Protein AF-A0A2A2Y9Q5-F1 (afdb_monomer_lite)

Foldseek 3Di:
DDDPPDQDALVVLVVVLVPPDVLLNVLQVVLVVLVVQLVVLVVVLVCCVPVVPPPDPPPPPVVSVVVSVVSVVSSVVSVVVSVVSCPDPSSVVSCVPCVVSVVSSVVNVVVVVVVVVVVVVVVVVVVVVVVVVVVVVVVVVVVVVVVD

Structure (mmCIF, N/CA/C/O backbone):
data_AF-A0A2A2Y9Q5-F1
#
_entry.id   AF-A0A2A2Y9Q5-F1
#
loop_
_atom_site.group_PDB
_atom_site.id
_atom_site.type_symbol
_atom_site.label_atom_id
_atom_site.label_alt_id
_atom_site.label_comp_id
_atom_site.label_asym_id
_atom_site.label_entity_id
_atom_site.label_seq_id
_atom_site.pdbx_PDB_ins_code
_atom_site.Cartn_x
_atom_site.Cartn_y
_atom_site.Cartn_z
_atom_site.occupancy
_atom_site.B_iso_or_equiv
_atom_site.auth_seq_id
_atom_site.auth_comp_id
_atom_site.auth_asym_id
_atom_site.auth_atom_id
_atom_site.pdbx_PDB_model_num
ATOM 1 N N . MET A 1 1 ? -15.451 18.255 -19.710 1.00 36.22 1 MET A N 1
ATOM 2 C CA . MET A 1 1 ? -14.149 18.058 -20.383 1.00 36.22 1 MET A CA 1
ATOM 3 C C . MET A 1 1 ? -13.130 17.688 -19.316 1.00 36.22 1 MET A C 1
ATOM 5 O O . MET A 1 1 ? -12.706 18.572 -18.579 1.00 36.22 1 MET A O 1
ATOM 9 N N . SER A 1 2 ? -12.826 16.399 -19.130 1.00 37.59 2 SER A N 1
ATOM 10 C CA . SER A 1 2 ? -11.775 16.012 -18.184 1.00 37.59 2 SER A CA 1
ATOM 11 C C . SER A 1 2 ? -10.431 16.385 -18.800 1.00 37.59 2 SER A C 1
ATOM 13 O O . SER A 1 2 ? -10.080 15.953 -19.894 1.00 37.59 2 SER A O 1
ATOM 15 N N . LYS A 1 3 ? -9.696 17.261 -18.119 1.00 41.72 3 LYS A N 1
ATOM 16 C CA . LYS A 1 3 ? -8.277 17.445 -18.398 1.00 41.72 3 LYS A CA 1
ATOM 17 C C . LYS A 1 3 ? -7.614 16.135 -17.995 1.00 41.72 3 LYS A C 1
ATOM 19 O O . LYS A 1 3 ? -7.610 15.812 -16.808 1.00 41.72 3 LYS A O 1
ATOM 24 N N . THR A 1 4 ? -7.106 15.375 -18.957 1.00 50.22 4 THR A N 1
ATOM 25 C CA . THR A 1 4 ? -6.144 14.303 -18.700 1.00 50.22 4 THR A CA 1
ATOM 26 C C . THR A 1 4 ? -4.936 14.977 -18.057 1.00 50.22 4 THR A C 1
ATOM 28 O O . THR A 1 4 ? -4.100 15.562 -18.740 1.00 50.22 4 THR A O 1
ATOM 31 N N . LYS A 1 5 ? -4.918 15.037 -16.720 1.00 61.72 5 LYS A N 1
ATOM 32 C CA . LYS A 1 5 ? -3.746 15.486 -15.972 1.00 61.72 5 LYS A CA 1
ATOM 33 C C . LYS A 1 5 ? -2.614 14.533 -16.340 1.00 61.72 5 LYS A C 1
ATOM 35 O O . LYS A 1 5 ? -2.820 13.321 -16.332 1.00 61.72 5 LYS A O 1
ATOM 40 N N . THR A 1 6 ? -1.453 15.082 -16.684 1.00 71.75 6 THR A N 1
ATOM 41 C CA . THR A 1 6 ? -0.224 14.298 -16.804 1.00 71.75 6 THR A CA 1
ATOM 42 C C . THR A 1 6 ? -0.072 13.446 -15.540 1.00 71.75 6 THR A C 1
ATOM 44 O O . THR A 1 6 ? -0.230 14.003 -14.448 1.00 71.75 6 THR A O 1
ATOM 47 N N . PRO A 1 7 ? 0.170 12.127 -15.660 1.00 79.44 7 PRO A N 1
ATOM 48 C CA . PRO A 1 7 ? 0.389 11.277 -14.497 1.00 79.44 7 PRO A CA 1
ATOM 49 C C . PRO A 1 7 ? 1.550 11.828 -13.670 1.00 79.44 7 PRO A C 1
ATOM 51 O O . PRO A 1 7 ? 2.598 12.156 -14.227 1.00 79.44 7 PRO A O 1
ATOM 54 N N . ARG A 1 8 ? 1.348 11.961 -12.359 1.00 89.81 8 ARG A N 1
ATOM 55 C CA . ARG A 1 8 ? 2.393 12.408 -11.435 1.00 89.81 8 ARG A CA 1
ATOM 56 C C . ARG A 1 8 ? 3.366 11.274 -11.147 1.00 89.81 8 ARG A C 1
ATOM 58 O O . ARG A 1 8 ? 2.979 10.104 -11.156 1.00 89.81 8 ARG A O 1
ATOM 65 N N . LEU A 1 9 ? 4.618 11.627 -10.869 1.00 93.62 9 LEU A N 1
ATOM 66 C CA . LEU A 1 9 ? 5.634 10.651 -10.479 1.00 93.62 9 LEU A CA 1
ATOM 67 C C . LEU A 1 9 ? 5.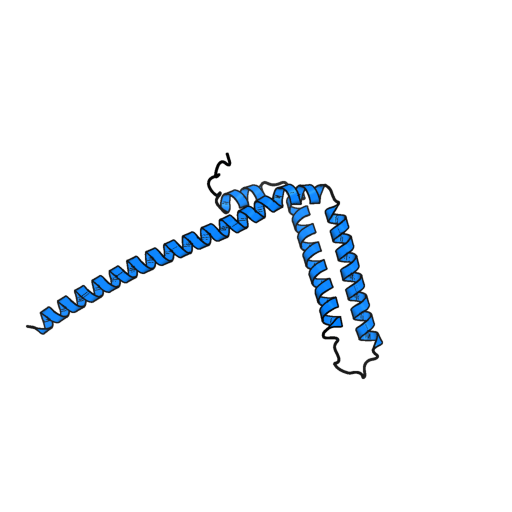414 10.183 -9.036 1.00 93.62 9 LEU A C 1
ATOM 69 O O . LEU A 1 9 ? 4.968 10.941 -8.169 1.00 93.62 9 LEU A O 1
ATOM 73 N N . SER A 1 10 ? 5.807 8.943 -8.746 1.00 96.19 10 SER A N 1
ATOM 74 C CA . SER A 1 10 ? 5.680 8.338 -7.415 1.00 96.19 10 SER A CA 1
ATOM 75 C C . SER A 1 10 ? 6.467 9.093 -6.335 1.00 96.19 10 SER A C 1
ATOM 77 O O . SER A 1 10 ? 6.131 9.005 -5.152 1.00 96.19 10 SER A O 1
ATOM 79 N N . ALA A 1 11 ? 7.518 9.829 -6.710 1.0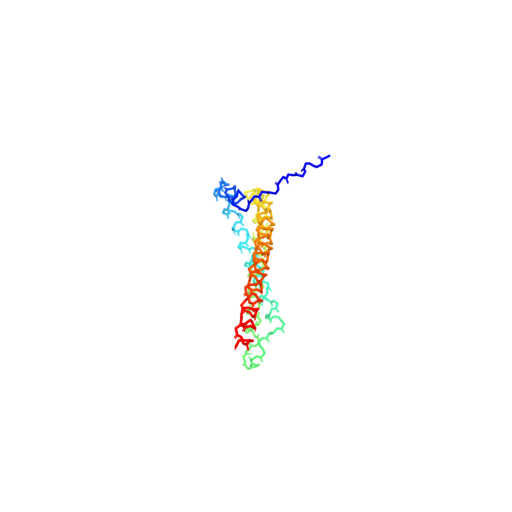0 95.69 11 ALA A N 1
ATOM 80 C CA . ALA A 1 11 ? 8.278 10.688 -5.802 1.00 95.69 11 ALA A CA 1
ATOM 81 C C . ALA A 1 11 ? 7.466 11.921 -5.365 1.00 95.69 11 ALA A C 1
ATOM 83 O O . ALA A 1 11 ? 7.337 12.177 -4.173 1.00 95.69 11 ALA A O 1
ATOM 84 N N . GLU A 1 12 ? 6.826 12.615 -6.309 1.00 95.75 12 GLU A N 1
ATOM 85 C CA . GLU A 1 12 ? 6.036 13.824 -6.033 1.00 95.75 12 GLU A CA 1
ATOM 86 C C . GLU A 1 12 ? 4.840 13.532 -5.120 1.00 95.75 12 GLU A C 1
ATOM 88 O O . GLU A 1 12 ? 4.500 14.325 -4.243 1.00 95.75 12 GLU A O 1
ATOM 93 N N . ILE A 1 13 ? 4.191 12.382 -5.324 1.00 96.75 1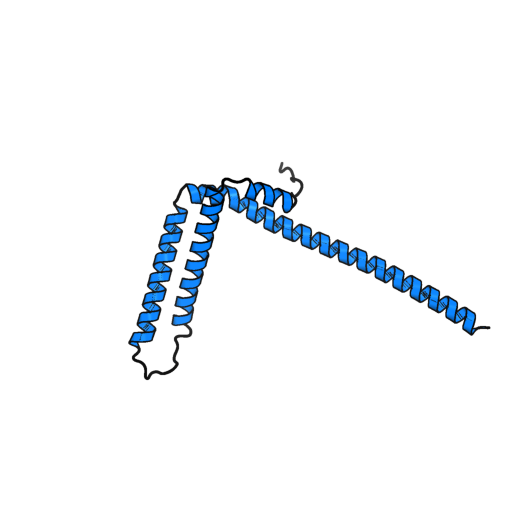3 ILE A N 1
ATOM 94 C CA . ILE A 1 13 ? 3.050 11.956 -4.506 1.00 96.75 13 ILE A CA 1
ATOM 95 C C . ILE A 1 13 ? 3.523 11.574 -3.095 1.00 96.75 13 ILE A C 1
ATOM 97 O O . ILE A 1 13 ? 2.862 11.894 -2.106 1.00 96.75 13 ILE A O 1
ATOM 101 N N . ARG A 1 14 ? 4.689 10.919 -2.974 1.00 96.81 14 ARG A N 1
ATOM 102 C CA . ARG A 1 14 ? 5.298 10.610 -1.668 1.00 96.81 14 ARG A CA 1
ATOM 103 C C . ARG A 1 14 ? 5.610 11.874 -0.876 1.00 96.81 14 ARG A C 1
ATOM 105 O O . ARG A 1 14 ? 5.300 11.913 0.314 1.00 96.81 14 ARG A O 1
ATOM 112 N N . ASP A 1 15 ? 6.161 12.891 -1.525 1.00 97.56 15 ASP A N 1
ATOM 113 C CA . ASP A 1 15 ? 6.477 14.164 -0.877 1.00 97.56 15 ASP A CA 1
ATOM 114 C C . ASP A 1 15 ? 5.213 14.880 -0.382 1.00 97.56 15 ASP A C 1
ATOM 116 O O . ASP A 1 15 ? 5.203 15.413 0.728 1.00 97.56 15 ASP A O 1
ATOM 120 N N . GLU A 1 16 ? 4.114 14.821 -1.138 1.00 96.94 16 GLU A N 1
ATOM 121 C CA . GLU A 1 16 ? 2.815 15.356 -0.705 1.00 96.94 16 GLU A CA 1
ATOM 122 C C . GLU A 1 16 ? 2.229 14.599 0.498 1.00 96.94 16 GLU A C 1
ATOM 124 O O . GLU A 1 16 ? 1.717 15.196 1.450 1.00 96.94 16 GLU A O 1
ATOM 129 N N . ILE A 1 17 ? 2.349 13.271 0.513 1.00 96.75 17 ILE A N 1
ATOM 130 C CA . ILE A 1 17 ? 1.957 12.481 1.685 1.00 96.75 17 ILE A CA 1
ATOM 131 C C . ILE A 1 17 ? 2.802 12.899 2.894 1.00 96.75 17 ILE A C 1
ATOM 133 O O . ILE A 1 17 ? 2.263 13.088 3.983 1.00 96.75 17 ILE A O 1
ATOM 137 N N . ILE A 1 18 ? 4.117 13.065 2.727 1.00 96.25 18 ILE A N 1
ATOM 138 C CA . ILE A 1 18 ? 5.033 13.442 3.814 1.00 96.25 18 ILE A CA 1
ATOM 139 C C . ILE A 1 18 ? 4.767 14.864 4.321 1.00 96.25 18 ILE A C 1
ATOM 141 O O . ILE A 1 18 ? 4.907 15.102 5.524 1.00 96.25 18 ILE A O 1
ATOM 145 N N . SER A 1 19 ? 4.375 15.788 3.445 1.00 96.12 19 SER A N 1
ATOM 146 C CA . SER A 1 19 ? 4.047 17.166 3.821 1.00 96.12 19 SER A CA 1
ATOM 147 C C . SER A 1 19 ? 2.701 17.293 4.538 1.00 96.12 19 SER A C 1
ATOM 149 O O . SER A 1 19 ? 2.482 18.281 5.238 1.00 96.12 19 SER A O 1
ATOM 151 N N . THR A 1 20 ? 1.836 16.275 4.449 1.00 95.81 20 THR A N 1
ATOM 152 C CA . THR A 1 20 ? 0.591 16.215 5.224 1.00 95.81 20 THR A CA 1
ATOM 153 C C . THR A 1 20 ? 0.877 16.189 6.730 1.00 95.81 20 THR A C 1
ATOM 155 O O . THR A 1 20 ? 1.837 15.569 7.221 1.00 95.81 20 THR A O 1
ATOM 158 N N . GLU A 1 21 ? 0.003 16.853 7.480 1.00 97.62 21 GLU A N 1
ATOM 159 C CA . GLU A 1 21 ? 0.092 17.064 8.913 1.00 97.62 21 GLU A CA 1
ATOM 160 C C . GLU A 1 21 ? 0.351 15.734 9.649 1.00 97.62 21 GLU A C 1
ATOM 162 O O . GLU A 1 21 ? -0.336 14.732 9.409 1.00 97.62 21 GLU A O 1
ATOM 167 N N . PRO A 1 22 ? 1.335 15.680 10.571 1.00 96.94 22 PRO A N 1
ATOM 168 C CA . PRO A 1 22 ? 1.735 14.424 11.203 1.00 96.94 22 PRO A CA 1
ATOM 169 C C . PRO A 1 22 ? 0.603 13.691 11.930 1.00 96.94 22 PRO A C 1
ATOM 171 O O . PRO A 1 22 ? 0.615 12.463 11.986 1.00 96.94 22 PRO A O 1
ATOM 174 N N . HIS A 1 23 ? -0.363 14.418 12.497 1.00 96.12 23 HIS A N 1
ATOM 175 C CA . HIS A 1 23 ? -1.486 13.814 13.214 1.00 96.12 23 HIS A CA 1
ATOM 176 C C . HIS A 1 23 ? -2.451 13.091 12.263 1.00 96.12 23 HIS A C 1
ATOM 178 O O . HIS A 1 23 ? -2.866 11.983 12.585 1.00 96.12 23 HIS A O 1
ATOM 184 N N . LEU A 1 24 ? -2.703 13.622 11.060 1.00 97.25 24 LEU A N 1
ATOM 185 C CA . LEU A 1 24 ? -3.519 12.949 10.042 1.00 97.25 24 LEU A CA 1
ATOM 186 C C . LEU A 1 24 ? -2.832 11.687 9.519 1.00 97.25 24 LEU A C 1
ATOM 188 O O . LEU A 1 24 ? -3.444 10.623 9.424 1.00 97.25 24 LEU A O 1
ATOM 192 N N . ARG A 1 25 ? -1.520 11.765 9.256 1.00 96.31 25 ARG A N 1
ATOM 193 C CA . ARG A 1 25 ? -0.735 10.577 8.885 1.00 96.31 25 ARG A CA 1
ATOM 194 C C . ARG A 1 25 ? -0.814 9.487 9.952 1.00 96.31 25 ARG A C 1
ATOM 196 O O . ARG A 1 25 ? -1.043 8.325 9.618 1.00 96.31 25 ARG A O 1
ATOM 203 N N . LYS A 1 26 ? -0.656 9.854 11.228 1.00 96.81 26 LYS A N 1
ATOM 204 C CA . LYS A 1 26 ? -0.779 8.921 12.358 1.00 96.81 26 LYS A CA 1
ATOM 205 C C . LYS A 1 26 ? -2.189 8.348 12.473 1.00 96.81 26 LYS A C 1
ATOM 207 O O . LYS A 1 26 ? -2.308 7.136 12.594 1.00 96.81 26 LYS A O 1
ATOM 212 N N . ALA A 1 27 ? -3.227 9.177 12.378 1.00 96.56 27 ALA A N 1
ATOM 213 C CA . ALA A 1 27 ? -4.622 8.746 12.462 1.00 96.56 27 ALA A CA 1
ATOM 214 C C . ALA A 1 27 ? -4.947 7.674 11.411 1.00 96.56 27 ALA A C 1
ATOM 216 O O . ALA A 1 27 ? -5.485 6.618 11.744 1.00 96.56 27 ALA A O 1
ATOM 217 N N . ARG A 1 28 ? -4.504 7.872 10.161 1.00 95.69 28 ARG A N 1
ATOM 218 C CA . ARG A 1 28 ? -4.644 6.852 9.112 1.00 95.69 28 ARG A CA 1
ATOM 219 C C . ARG A 1 28 ? -3.902 5.558 9.448 1.00 95.69 28 ARG A C 1
ATOM 221 O O . ARG A 1 28 ? -4.441 4.476 9.230 1.00 95.69 28 ARG A O 1
ATOM 228 N N . VAL A 1 29 ? -2.656 5.652 9.915 1.00 95.75 29 VAL A N 1
ATOM 229 C CA . VAL A 1 29 ? -1.849 4.468 10.262 1.00 95.75 29 VAL A CA 1
ATOM 230 C C . VAL A 1 29 ? -2.490 3.689 11.408 1.00 95.75 29 VAL A C 1
ATOM 232 O O . VAL A 1 29 ? -2.555 2.466 11.333 1.00 95.75 29 VAL A O 1
ATOM 235 N N . VAL A 1 30 ? -3.009 4.383 12.422 1.00 96.19 30 VAL A N 1
ATOM 236 C CA . VAL A 1 30 ? -3.726 3.772 13.547 1.00 96.19 30 VAL A CA 1
ATOM 237 C C . VAL A 1 30 ? -4.975 3.042 13.060 1.00 96.19 30 VAL A C 1
ATOM 239 O O . VAL A 1 30 ? -5.134 1.866 13.380 1.00 96.19 30 VAL A O 1
ATOM 242 N N . LEU A 1 31 ? -5.813 3.680 12.233 1.00 96.44 31 LEU A N 1
ATOM 243 C CA . LEU A 1 31 ? -6.998 3.020 11.676 1.00 96.44 31 LEU A CA 1
ATOM 244 C C . LEU A 1 31 ? -6.622 1.788 10.836 1.00 96.44 31 LEU A C 1
ATOM 246 O O . LEU A 1 31 ? -7.253 0.740 10.956 1.00 96.44 31 LEU A O 1
ATOM 250 N N . LEU A 1 32 ? -5.592 1.893 9.990 1.00 95.44 32 LEU A N 1
ATOM 251 C CA . LEU A 1 32 ? -5.134 0.769 9.171 1.00 95.44 32 LEU A CA 1
ATOM 252 C C . LEU A 1 32 ? -4.626 -0.393 10.034 1.00 95.44 32 LEU A C 1
ATOM 254 O O . LEU A 1 32 ? -4.984 -1.537 9.767 1.00 95.44 32 LEU A O 1
ATOM 258 N N . GLY A 1 33 ? -3.827 -0.106 11.065 1.00 95.81 33 GLY A N 1
ATOM 259 C CA . GLY A 1 33 ? -3.348 -1.112 12.013 1.00 95.81 33 GLY A CA 1
ATOM 260 C C . GLY A 1 33 ? -4.503 -1.808 12.727 1.00 95.81 33 GLY A C 1
ATOM 261 O O . GLY A 1 33 ? -4.592 -3.030 12.690 1.00 95.81 33 GLY A O 1
ATOM 262 N N . ALA A 1 34 ? -5.452 -1.032 13.256 1.00 94.38 34 ALA A N 1
ATOM 263 C CA . ALA A 1 34 ? -6.632 -1.566 13.929 1.00 94.38 34 ALA A CA 1
ATOM 264 C C . ALA A 1 34 ? -7.475 -2.470 13.011 1.00 94.38 34 ALA A C 1
ATOM 266 O O . ALA A 1 34 ? -7.916 -3.537 13.433 1.00 94.38 34 ALA A O 1
ATOM 267 N N . ARG A 1 35 ? -7.661 -2.087 11.738 1.00 95.00 35 ARG A N 1
ATOM 268 C CA . ARG A 1 35 ? -8.356 -2.919 10.738 1.00 95.00 35 ARG A CA 1
ATOM 269 C C . ARG A 1 35 ? -7.625 -4.238 10.473 1.00 95.00 35 ARG A C 1
ATOM 271 O O . ARG A 1 35 ? -8.272 -5.280 10.406 1.00 95.00 35 ARG A O 1
ATOM 278 N N . LEU A 1 36 ? -6.299 -4.203 10.335 1.00 94.56 36 LEU A N 1
ATOM 279 C CA . LEU A 1 36 ? -5.488 -5.405 10.109 1.00 94.56 36 LEU A CA 1
ATOM 280 C C . LEU A 1 36 ? -5.506 -6.347 11.319 1.00 94.56 36 LEU A C 1
ATOM 282 O O . LEU A 1 36 ? -5.609 -7.562 11.143 1.00 94.56 36 LEU A O 1
ATOM 286 N N . ASP A 1 37 ? -5.443 -5.799 12.532 1.00 92.75 37 ASP A N 1
ATOM 287 C CA . ASP A 1 37 ? -5.532 -6.581 13.766 1.00 92.75 37 ASP A CA 1
ATOM 288 C C . ASP A 1 37 ? -6.924 -7.206 13.925 1.00 92.75 37 ASP A C 1
ATOM 290 O O . ASP A 1 37 ? -7.028 -8.397 14.223 1.00 92.75 37 ASP A O 1
ATOM 294 N N . ALA A 1 38 ? -7.993 -6.456 13.626 1.00 91.06 38 ALA A N 1
ATOM 295 C CA . ALA A 1 38 ? -9.358 -6.983 13.612 1.00 91.06 38 ALA A CA 1
ATOM 296 C C . ALA A 1 38 ? -9.518 -8.137 12.605 1.00 91.06 38 ALA A C 1
ATOM 298 O O . ALA A 1 38 ? -10.081 -9.183 12.934 1.00 91.06 38 ALA A O 1
ATOM 299 N N . GLU A 1 39 ? -8.983 -7.988 11.388 1.00 89.44 39 GLU A N 1
ATOM 300 C CA . GLU A 1 39 ? -9.017 -9.040 10.366 1.00 89.44 39 GLU A CA 1
ATOM 301 C C . GLU A 1 39 ? -8.210 -10.276 10.794 1.00 89.44 39 GLU A C 1
ATOM 303 O O . GLU A 1 39 ? -8.642 -11.414 10.583 1.00 89.44 39 GLU A O 1
ATOM 308 N N . ARG A 1 40 ? -7.047 -10.078 11.427 1.00 88.75 40 ARG A N 1
ATOM 309 C CA . ARG A 1 40 ? -6.229 -11.172 11.967 1.00 88.75 40 ARG A CA 1
ATOM 310 C C . ARG A 1 40 ? -6.974 -11.935 13.062 1.00 88.75 40 ARG A C 1
ATOM 312 O O . ARG A 1 40 ? -7.006 -13.165 13.000 1.00 88.75 40 ARG A O 1
ATOM 319 N N . ALA A 1 41 ? -7.585 -11.237 14.017 1.00 86.50 41 ALA A N 1
ATOM 320 C CA . ALA A 1 41 ? -8.362 -11.860 15.088 1.00 86.50 41 ALA A CA 1
ATOM 321 C C . ALA A 1 41 ? -9.572 -12.631 14.528 1.00 86.50 41 ALA A C 1
ATOM 323 O O . ALA A 1 41 ? -9.818 -13.777 14.911 1.00 86.50 41 ALA A O 1
ATOM 324 N N . ALA A 1 42 ? -10.275 -12.069 13.538 1.00 85.81 42 ALA A N 1
ATOM 325 C CA . ALA A 1 42 ? -11.374 -12.755 12.857 1.00 85.81 42 ALA A CA 1
ATOM 326 C C . ALA A 1 42 ? -10.910 -14.041 12.143 1.00 85.81 42 ALA A C 1
ATOM 328 O O . ALA A 1 42 ? -11.562 -15.081 12.252 1.00 85.81 42 ALA A O 1
ATOM 329 N N . LYS A 1 43 ? -9.753 -14.013 11.465 1.00 84.38 43 LYS A N 1
ATOM 330 C CA . LYS A 1 43 ? -9.160 -15.211 10.841 1.00 84.38 43 LYS A CA 1
ATOM 331 C C . LYS A 1 43 ? -8.810 -16.289 11.866 1.00 84.38 43 LYS A C 1
ATOM 333 O O . LYS A 1 43 ? -9.030 -17.464 11.592 1.00 84.38 43 LYS A O 1
ATOM 338 N N . GLN A 1 44 ? -8.295 -15.913 13.037 1.00 79.88 44 GLN A N 1
ATOM 339 C CA . GLN A 1 44 ? -8.007 -16.865 14.117 1.00 79.88 44 GLN A CA 1
ATOM 340 C C . GLN A 1 44 ? -9.282 -17.539 14.634 1.00 79.88 44 GLN A C 1
ATOM 342 O O . GLN A 1 44 ? -9.283 -18.753 14.815 1.00 79.88 44 GLN A O 1
ATOM 347 N N . CYS A 1 45 ? -10.383 -16.791 14.766 1.00 80.06 45 CYS A N 1
ATOM 348 C CA . CYS A 1 45 ? -11.685 -17.363 15.119 1.00 80.06 45 CYS A CA 1
ATOM 349 C C . CYS A 1 45 ? -12.138 -18.401 14.086 1.00 80.06 45 CYS A C 1
ATOM 351 O O . CYS A 1 45 ? -12.498 -19.520 14.442 1.00 80.06 45 CYS A O 1
ATOM 353 N N . VAL A 1 46 ? -12.092 -18.041 12.797 1.00 77.75 46 VAL A N 1
ATOM 354 C CA . VAL A 1 46 ? -12.487 -18.935 11.698 1.00 77.75 46 VAL A CA 1
ATOM 355 C C . VAL A 1 46 ? -11.605 -20.183 11.660 1.00 77.75 46 VAL A C 1
ATOM 357 O O . VAL A 1 46 ? -12.121 -21.286 11.510 1.00 77.75 46 VAL A O 1
ATOM 360 N N . ASN A 1 47 ? -10.295 -20.038 11.853 1.00 72.19 47 ASN A N 1
ATOM 361 C CA . ASN A 1 47 ? -9.390 -21.182 11.888 1.00 72.19 47 ASN A CA 1
ATOM 362 C C . ASN A 1 47 ? -9.655 -22.093 13.092 1.00 72.19 47 ASN A C 1
ATOM 364 O O . ASN A 1 47 ? -9.673 -23.304 12.911 1.00 72.19 47 ASN A O 1
ATOM 368 N N . GLY A 1 48 ? -9.926 -21.539 14.277 1.00 68.69 48 GLY A N 1
ATOM 369 C CA . GLY A 1 48 ? -10.312 -22.325 15.454 1.00 68.69 48 GLY A CA 1
ATOM 370 C C . GLY A 1 48 ? -11.657 -23.046 15.295 1.00 68.69 48 GLY A C 1
ATOM 371 O O . GLY A 1 48 ? -11.854 -24.108 15.871 1.00 68.69 48 GLY A O 1
ATOM 372 N N . LEU A 1 49 ? -12.568 -22.507 14.476 1.00 69.94 49 LEU A N 1
ATOM 373 C CA . LEU A 1 49 ? -13.848 -23.139 14.129 1.00 69.94 49 LEU A CA 1
ATOM 374 C C . LEU A 1 49 ? -13.713 -24.246 13.071 1.00 69.94 49 LEU A C 1
ATOM 376 O O . LEU A 1 49 ? -14.371 -25.276 13.187 1.00 69.94 49 LEU A O 1
ATOM 380 N N . ILE A 1 50 ? -12.909 -24.027 12.023 1.00 68.12 50 ILE A N 1
ATOM 381 C CA . ILE A 1 50 ? -12.775 -24.949 10.877 1.00 68.12 50 ILE A CA 1
ATOM 382 C C . ILE A 1 50 ? -11.775 -26.070 11.166 1.00 68.12 50 ILE A C 1
ATOM 384 O O . ILE A 1 50 ? -12.021 -27.223 10.821 1.00 68.12 50 ILE A O 1
ATOM 388 N N . TRP A 1 51 ? -10.644 -25.720 11.772 1.00 62.19 51 TRP A N 1
ATOM 389 C CA . TRP A 1 51 ? -9.514 -26.614 12.021 1.00 62.19 51 TRP A CA 1
ATOM 390 C C . TRP A 1 51 ? -9.370 -26.948 13.495 1.00 62.19 51 TRP A C 1
ATOM 392 O O . TRP A 1 51 ? -8.265 -27.300 13.896 1.00 62.19 51 TRP A O 1
ATOM 402 N N . GLY A 1 52 ? -10.450 -26.771 14.275 1.00 56.31 52 GLY A N 1
ATOM 403 C CA . GLY A 1 52 ? -10.478 -26.983 15.718 1.00 56.31 52 GLY A CA 1
ATOM 404 C C . GLY A 1 52 ? -9.588 -28.156 16.074 1.00 56.31 52 GLY A C 1
ATOM 405 O O . GLY A 1 52 ? -9.806 -29.253 15.560 1.00 56.31 52 GLY A O 1
ATOM 406 N N . ASP A 1 53 ? -8.537 -27.850 16.832 1.00 51.84 53 ASP A N 1
ATOM 407 C CA . ASP A 1 53 ? -7.469 -28.762 17.199 1.00 51.84 53 ASP A CA 1
ATOM 408 C C . ASP A 1 53 ? -8.118 -30.003 17.816 1.00 51.84 53 ASP A C 1
ATOM 410 O O . ASP A 1 53 ? -8.539 -30.013 18.968 1.00 51.84 53 ASP A O 1
ATOM 414 N N . SER A 1 54 ? -8.323 -31.028 16.988 1.00 46.03 54 SER A N 1
ATOM 415 C CA . SER A 1 54 ? -8.789 -32.341 17.415 1.00 46.03 54 SER A CA 1
ATOM 416 C C . SER A 1 54 ? -7.603 -33.193 17.865 1.00 46.03 54 SER A C 1
ATOM 418 O O . SER A 1 54 ? -7.720 -34.419 17.919 1.00 46.03 54 SER A O 1
ATOM 420 N N . GLY A 1 55 ? -6.447 -32.562 18.107 1.00 45.66 55 GLY A N 1
ATOM 421 C CA . GLY A 1 55 ? -5.330 -33.152 18.816 1.00 45.66 55 GLY A CA 1
ATOM 422 C C . GLY A 1 55 ? -5.753 -33.406 20.255 1.00 45.66 55 GLY A C 1
ATOM 423 O O . GLY A 1 55 ? -5.822 -32.486 21.056 1.00 45.66 55 GLY A O 1
ATOM 424 N N . ASP A 1 56 ? -6.058 -34.668 20.532 1.00 46.19 56 ASP A N 1
ATOM 425 C CA . ASP A 1 56 ? -6.323 -35.243 21.847 1.00 46.19 56 ASP A CA 1
ATOM 426 C C . ASP A 1 56 ? -7.645 -34.815 22.509 1.00 46.19 56 ASP A C 1
ATOM 428 O O . ASP A 1 56 ? -7.726 -33.959 23.385 1.00 46.19 56 ASP A O 1
ATOM 432 N N . LEU A 1 57 ? -8.697 -35.574 22.177 1.00 49.50 57 LEU A N 1
ATOM 433 C CA . LEU A 1 57 ? -9.985 -35.650 22.892 1.00 49.50 57 LEU A CA 1
ATOM 434 C C . LEU A 1 57 ? -9.870 -36.090 24.375 1.00 49.50 57 LEU A C 1
ATOM 436 O O . LEU A 1 57 ? -10.894 -36.338 25.013 1.00 49.50 57 LEU A O 1
ATOM 440 N N . ASP A 1 58 ? -8.652 -36.181 24.915 1.00 51.81 58 ASP A N 1
ATOM 441 C CA . ASP A 1 58 ? -8.359 -36.450 26.324 1.00 51.81 58 ASP A CA 1
ATOM 442 C C . ASP A 1 58 ? -8.158 -35.159 27.149 1.00 51.81 58 ASP A C 1
ATOM 444 O O . ASP A 1 58 ? -8.223 -35.214 28.381 1.00 51.81 58 ASP A O 1
ATOM 448 N N . GLU A 1 59 ? -7.993 -33.984 26.518 1.00 51.66 59 GLU A N 1
ATOM 449 C CA . GLU A 1 59 ? -8.137 -32.699 27.215 1.00 51.66 59 GLU A CA 1
ATOM 450 C C . GLU A 1 59 ? -9.613 -32.276 27.263 1.00 51.66 59 GLU A C 1
ATOM 452 O O . GLU A 1 59 ? -10.349 -32.417 26.280 1.00 51.66 59 GLU A O 1
ATOM 457 N N . PRO A 1 60 ? -10.108 -31.766 28.409 1.00 50.81 60 PRO A N 1
ATOM 458 C CA . PRO A 1 60 ? -11.513 -31.430 28.538 1.00 50.81 60 PRO A CA 1
ATOM 459 C C . PRO A 1 60 ? -11.850 -30.361 27.500 1.00 50.81 60 PRO A C 1
ATOM 461 O O . PRO A 1 60 ? -11.294 -29.262 27.534 1.00 50.81 60 PRO A O 1
ATOM 464 N N . LEU A 1 61 ? -12.810 -30.682 26.624 1.00 53.56 61 LEU A N 1
ATOM 465 C CA . LEU A 1 61 ? -13.376 -29.833 25.563 1.00 53.56 61 LEU A CA 1
ATOM 466 C C . LEU A 1 61 ? -13.563 -28.357 25.978 1.00 53.56 61 LEU A C 1
ATOM 468 O O . LEU A 1 61 ? -13.548 -27.467 25.136 1.00 53.56 61 LEU A O 1
ATOM 472 N N . SER A 1 62 ? -13.691 -28.069 27.278 1.00 53.47 62 SER A N 1
ATOM 473 C CA . SER A 1 62 ? -13.663 -26.722 27.847 1.00 53.47 62 SER A CA 1
ATOM 474 C C . SER A 1 62 ? -12.476 -25.846 27.420 1.00 53.47 62 SER A C 1
ATOM 476 O O . SER A 1 62 ? -12.687 -24.649 27.277 1.00 53.47 62 SER A O 1
ATOM 478 N N . GLY A 1 63 ? -11.266 -26.383 27.210 1.00 54.16 63 GLY A N 1
ATOM 479 C CA . GLY A 1 63 ? -10.077 -25.577 26.873 1.00 54.16 63 GLY A CA 1
ATOM 480 C C . GLY A 1 63 ? -10.168 -24.931 25.487 1.00 54.16 63 GLY A C 1
ATOM 481 O O . GLY A 1 63 ? -10.129 -23.708 25.362 1.00 54.16 63 GLY A O 1
ATOM 482 N N . ALA A 1 64 ? -10.425 -25.745 24.461 1.00 55.88 64 ALA A N 1
ATOM 483 C CA . ALA A 1 64 ? -10.556 -25.289 23.076 1.00 55.88 64 ALA A CA 1
ATOM 484 C C . ALA A 1 64 ? -11.750 -24.331 22.864 1.00 55.88 64 ALA A C 1
ATOM 486 O O . ALA A 1 64 ? -11.646 -23.350 22.123 1.00 55.88 64 ALA A O 1
ATOM 487 N N . PHE A 1 65 ? -12.882 -24.556 23.549 1.00 58.97 65 PHE A N 1
ATOM 488 C CA . PHE A 1 65 ? -14.030 -23.639 23.484 1.00 58.97 65 PHE A CA 1
ATOM 489 C C . PHE A 1 65 ? -13.800 -22.323 24.251 1.00 58.97 65 PHE A C 1
ATOM 491 O O . PHE A 1 65 ? -14.324 -21.285 23.835 1.00 58.97 65 PHE A O 1
ATOM 498 N N . LEU A 1 66 ? -13.014 -22.331 25.336 1.00 60.50 66 LEU A N 1
ATOM 499 C CA . LEU A 1 66 ? -12.620 -21.110 26.054 1.00 60.50 66 LEU A CA 1
ATOM 500 C C . LEU A 1 66 ? -11.683 -20.238 25.206 1.00 60.50 66 LEU A C 1
ATOM 502 O O . LEU A 1 66 ? -11.874 -19.019 25.157 1.00 60.50 66 LEU A O 1
ATOM 506 N N . ASP A 1 67 ? -10.740 -20.847 24.487 1.00 70.56 67 ASP A N 1
ATOM 507 C CA . ASP A 1 67 ? -9.835 -20.124 23.587 1.00 70.56 67 ASP A CA 1
ATOM 508 C C . ASP A 1 67 ? -10.572 -19.543 22.374 1.00 70.56 67 ASP A C 1
ATOM 510 O O . ASP A 1 67 ? -10.371 -18.375 22.027 1.00 70.56 67 ASP A O 1
ATOM 514 N N . LEU A 1 68 ? -11.523 -20.283 21.793 1.00 71.94 68 LEU A N 1
ATOM 515 C CA . LEU A 1 68 ? -12.395 -19.743 20.746 1.00 71.94 68 LEU A CA 1
ATOM 516 C C . LEU A 1 68 ? -13.236 -18.559 21.253 1.00 71.94 68 LEU A C 1
ATOM 518 O O . LEU A 1 68 ? -13.340 -17.537 20.572 1.00 71.94 68 LEU A O 1
ATOM 522 N N . GLY A 1 69 ? -13.812 -18.665 22.455 1.00 73.88 69 GLY A N 1
ATOM 523 C CA . GLY A 1 69 ? -14.571 -17.579 23.080 1.00 73.88 69 GLY A CA 1
ATOM 524 C C . GLY A 1 69 ? -13.726 -16.322 23.312 1.00 73.88 69 GLY A C 1
ATOM 525 O O . GLY A 1 69 ? -14.187 -15.208 23.052 1.00 73.88 69 GLY A O 1
ATOM 526 N N . LYS A 1 70 ? -12.468 -16.493 23.733 1.00 78.94 70 LYS A N 1
ATOM 527 C CA . LYS A 1 70 ? -11.503 -15.399 23.896 1.00 78.94 70 LYS A CA 1
ATOM 528 C C . LYS A 1 70 ? -11.188 -14.716 22.564 1.00 78.94 70 LYS A C 1
ATOM 530 O O . LYS A 1 70 ? -11.256 -13.489 22.491 1.00 78.94 70 LYS A O 1
ATOM 535 N N . HIS A 1 71 ? -10.896 -15.485 21.515 1.00 79.75 71 HIS A N 1
ATOM 536 C CA . HIS A 1 71 ? -10.620 -14.927 20.189 1.00 79.75 71 HIS A CA 1
ATOM 537 C C . HIS A 1 71 ? -11.833 -14.197 19.605 1.00 79.75 71 HIS A C 1
ATOM 539 O O . HIS A 1 71 ? -11.680 -13.115 19.039 1.00 79.75 71 HIS A O 1
ATOM 545 N N . LEU A 1 72 ? -13.044 -14.731 19.800 1.00 81.62 72 LEU A N 1
ATOM 546 C CA . LEU A 1 72 ? -14.282 -14.075 19.373 1.00 81.62 72 LEU A CA 1
ATOM 547 C C . LEU A 1 72 ? -14.499 -12.742 20.095 1.00 81.62 72 LEU A C 1
ATOM 549 O O . LEU A 1 72 ? -14.856 -11.753 19.453 1.00 81.62 72 LEU A O 1
ATOM 553 N N . ALA A 1 73 ? -14.261 -12.694 21.407 1.00 86.38 73 ALA A N 1
ATOM 554 C CA . ALA A 1 73 ? -14.367 -11.460 22.180 1.00 86.38 73 ALA A CA 1
ATOM 555 C C . ALA A 1 73 ? -13.332 -10.412 21.734 1.00 86.38 73 ALA A C 1
ATOM 557 O O . ALA A 1 73 ? -13.669 -9.237 21.588 1.00 86.38 73 ALA A O 1
ATOM 558 N N . GLU A 1 74 ? -12.090 -10.828 21.473 1.00 88.62 74 GLU A N 1
ATOM 559 C CA . GLU A 1 74 ? -11.037 -9.953 20.947 1.00 88.62 74 GLU A CA 1
ATOM 560 C C . GLU A 1 74 ? -11.391 -9.411 19.555 1.00 88.62 74 GLU A C 1
ATOM 562 O O . GLU A 1 74 ? -11.348 -8.198 19.340 1.00 88.62 74 GLU A O 1
ATOM 567 N N . ALA A 1 75 ? -11.826 -10.278 18.637 1.00 87.62 75 ALA A N 1
ATOM 568 C CA . ALA A 1 75 ? -12.244 -9.883 17.295 1.00 87.62 75 ALA A CA 1
ATOM 569 C C . ALA A 1 75 ? -13.435 -8.910 17.325 1.00 87.62 75 ALA A C 1
ATOM 571 O O . ALA A 1 75 ? -13.425 -7.906 16.612 1.00 87.62 75 ALA A O 1
ATOM 572 N N . ALA A 1 76 ? -14.434 -9.165 18.176 1.00 89.62 76 ALA A N 1
ATOM 573 C CA . ALA A 1 76 ? -15.584 -8.279 18.346 1.00 89.62 76 ALA A CA 1
ATOM 574 C C . ALA A 1 76 ? -15.181 -6.910 18.922 1.00 89.62 76 ALA A C 1
ATOM 576 O O . ALA A 1 76 ? -15.620 -5.877 18.412 1.00 89.62 76 ALA A O 1
ATOM 577 N N . ASN A 1 77 ? -14.308 -6.887 19.935 1.00 93.94 77 ASN A N 1
ATOM 578 C CA . ASN A 1 77 ? -13.799 -5.645 20.521 1.00 93.94 77 ASN A CA 1
ATOM 579 C C . ASN A 1 77 ? -12.999 -4.821 19.507 1.00 93.94 77 ASN A C 1
ATOM 581 O O . ASN A 1 77 ? -13.181 -3.607 19.427 1.00 93.94 77 ASN A O 1
ATOM 585 N N . LEU A 1 78 ? -12.145 -5.467 18.711 1.00 93.19 78 LEU A N 1
ATOM 586 C CA . LEU A 1 78 ? -11.375 -4.796 17.664 1.00 93.19 78 LEU A CA 1
ATOM 587 C C . LEU A 1 78 ? -12.278 -4.269 16.547 1.00 93.19 78 LEU A C 1
ATOM 589 O O . LEU A 1 78 ? -12.088 -3.139 16.102 1.00 93.19 78 LEU A O 1
ATOM 593 N N . ALA A 1 79 ? -13.294 -5.031 16.134 1.00 92.06 79 ALA A N 1
ATOM 594 C CA . ALA A 1 79 ? -14.271 -4.571 15.149 1.00 92.06 79 ALA A CA 1
ATOM 595 C C . ALA A 1 79 ? -15.038 -3.332 15.643 1.00 92.06 79 ALA A C 1
ATOM 597 O O . ALA A 1 79 ? -15.170 -2.353 14.905 1.00 92.06 79 ALA A O 1
ATOM 598 N N . PHE A 1 80 ? -15.479 -3.334 16.905 1.00 95.44 80 PHE A N 1
ATOM 599 C CA . PHE A 1 80 ? -16.115 -2.168 17.522 1.00 95.44 80 PHE A CA 1
ATOM 600 C C . PHE A 1 80 ? -15.156 -0.973 17.620 1.00 95.44 80 PHE A C 1
ATOM 602 O O . PHE A 1 80 ? -15.529 0.150 17.287 1.00 95.44 80 PHE A O 1
ATOM 609 N N . PHE A 1 81 ? -13.907 -1.203 18.035 1.00 94.69 81 PHE A N 1
ATOM 610 C CA . PHE A 1 81 ? -12.891 -0.154 18.119 1.00 94.69 81 PHE A CA 1
ATOM 611 C C . PHE A 1 81 ? -12.607 0.485 16.755 1.00 94.69 81 PHE A C 1
ATOM 613 O O . PHE A 1 81 ? -12.558 1.709 16.654 1.00 94.69 81 PHE A O 1
ATOM 620 N N . VAL A 1 82 ? -12.487 -0.320 15.696 1.00 96.69 82 VAL A N 1
ATOM 621 C CA . VAL A 1 82 ? -12.355 0.173 14.318 1.00 96.69 82 VAL A CA 1
ATOM 622 C C . VAL A 1 82 ? -13.558 1.029 13.937 1.00 96.69 82 VAL A C 1
ATOM 624 O O . VAL A 1 82 ? -13.370 2.137 13.441 1.00 96.69 82 VAL A O 1
ATOM 627 N N . GLN A 1 83 ? -14.780 0.566 14.213 1.00 96.38 83 GLN A N 1
ATOM 628 C CA . GLN A 1 83 ? -15.987 1.337 13.917 1.00 96.38 83 GLN A CA 1
ATOM 629 C C . GLN A 1 83 ? -15.998 2.681 14.659 1.00 96.38 83 GLN A C 1
ATOM 631 O O . GLN A 1 83 ? -16.343 3.699 14.065 1.00 96.38 83 GLN A O 1
ATOM 636 N N . ALA A 1 84 ? -15.592 2.701 15.931 1.00 95.44 84 ALA A N 1
ATOM 637 C CA . ALA A 1 84 ? -15.486 3.928 16.715 1.00 95.44 84 ALA A CA 1
ATOM 638 C C . ALA A 1 84 ? -14.422 4.882 16.145 1.00 95.44 84 ALA A C 1
ATOM 640 O O . ALA A 1 84 ? -14.690 6.074 16.008 1.00 95.44 84 ALA A O 1
ATOM 641 N N . LEU A 1 85 ? -13.253 4.364 15.749 1.00 95.69 85 LEU A N 1
ATOM 642 C CA . LEU A 1 85 ? -12.213 5.154 15.082 1.00 95.69 85 LEU A CA 1
ATOM 643 C C . LEU A 1 85 ? -12.692 5.737 13.750 1.00 95.69 85 LEU A C 1
ATOM 645 O O . LEU A 1 85 ? -12.337 6.858 13.417 1.00 95.69 85 LEU A O 1
ATOM 649 N N . GLU A 1 86 ? -13.497 5.011 12.979 1.00 95.88 86 GLU A N 1
ATOM 650 C CA . GLU A 1 86 ? -14.035 5.504 11.703 1.00 95.88 86 GLU A CA 1
ATOM 651 C C . GLU A 1 86 ? -15.030 6.660 11.865 1.00 95.88 86 GLU A C 1
ATOM 653 O O . GLU A 1 86 ? -15.267 7.398 10.906 1.00 95.88 86 GLU A O 1
ATOM 658 N N . GLN A 1 87 ? -15.610 6.835 13.055 1.00 96.31 87 GLN A N 1
ATOM 659 C CA . GLN A 1 87 ? -16.457 7.987 13.373 1.00 96.31 87 GLN A CA 1
ATOM 660 C C . GLN A 1 87 ? -15.662 9.202 13.871 1.00 96.31 87 GLN A C 1
ATOM 662 O O . GLN A 1 87 ? -16.234 10.283 13.984 1.00 96.31 87 GLN A O 1
ATOM 667 N N . ASP A 1 88 ? -14.368 9.054 14.166 1.00 97.56 88 ASP A N 1
ATOM 668 C CA . ASP A 1 88 ? -13.519 10.167 14.589 1.00 97.56 88 ASP A CA 1
ATOM 669 C C . ASP A 1 88 ? -13.244 11.125 13.417 1.00 97.56 88 ASP A C 1
ATOM 671 O O . ASP A 1 88 ? -12.802 10.712 12.342 1.00 97.56 88 ASP A O 1
ATOM 675 N N . GLU A 1 89 ? -13.484 12.421 13.626 1.00 97.44 89 GLU A N 1
ATOM 676 C CA . GLU A 1 89 ? -13.356 13.447 12.582 1.00 97.44 89 GLU A CA 1
ATOM 677 C C . GLU A 1 89 ? -11.928 13.536 12.020 1.00 97.44 89 GLU A C 1
ATOM 679 O O . GLU A 1 89 ? -11.743 13.688 10.811 1.00 97.44 89 GLU A O 1
ATOM 684 N N . THR A 1 90 ? -10.909 13.364 12.870 1.00 97.25 90 THR A N 1
ATOM 685 C CA . THR A 1 90 ? -9.498 13.395 12.449 1.00 97.25 90 THR A CA 1
ATOM 686 C C . THR A 1 90 ? -9.182 12.200 11.558 1.00 97.25 90 THR A C 1
ATOM 688 O O . THR A 1 90 ? -8.458 12.320 10.565 1.00 97.25 90 THR A O 1
ATOM 691 N N . VAL A 1 91 ? -9.727 11.029 11.893 1.00 97.75 91 VAL A N 1
ATOM 692 C CA . VAL A 1 91 ? -9.589 9.816 11.080 1.00 97.75 91 VAL A CA 1
ATOM 693 C C . VAL A 1 91 ? -10.330 9.966 9.751 1.00 97.75 91 VAL A C 1
ATOM 695 O O . VAL A 1 91 ? -9.770 9.619 8.709 1.00 97.75 91 VAL A O 1
ATOM 698 N N . GLN A 1 92 ? -11.545 10.514 9.750 1.00 97.75 92 GLN A N 1
ATOM 699 C CA . GLN A 1 92 ? -12.305 10.764 8.521 1.00 97.75 92 GLN A CA 1
ATOM 700 C C . GLN A 1 92 ? -11.580 11.744 7.595 1.00 97.75 92 GLN A C 1
ATOM 702 O O . GLN A 1 92 ? -11.438 11.465 6.400 1.00 97.75 92 GLN A O 1
ATOM 707 N N . GLU A 1 93 ? -11.048 12.841 8.138 1.00 97.69 93 GLU A N 1
ATOM 708 C CA . GLU A 1 93 ? -10.242 13.792 7.373 1.00 97.69 93 GLU A CA 1
ATOM 709 C C . GLU A 1 93 ? -8.978 13.121 6.820 1.00 97.69 93 GLU A C 1
ATOM 711 O O . GLU A 1 93 ? -8.679 13.232 5.625 1.00 97.69 93 GLU A O 1
ATOM 716 N N . ALA A 1 94 ? -8.257 12.377 7.663 1.00 97.06 94 ALA A N 1
ATOM 717 C CA . ALA A 1 94 ? -7.068 11.647 7.247 1.00 97.06 94 ALA A CA 1
ATOM 718 C C . ALA A 1 94 ? -7.382 10.676 6.103 1.00 97.06 94 ALA A C 1
ATOM 720 O O . ALA A 1 94 ? -6.630 10.609 5.131 1.00 97.06 94 ALA A O 1
ATOM 721 N N . MET A 1 95 ? -8.500 9.954 6.178 1.00 96.19 95 MET A N 1
ATOM 722 C CA . MET A 1 95 ? -8.932 9.038 5.126 1.00 96.19 95 MET A CA 1
ATOM 723 C C . MET A 1 95 ? -9.287 9.785 3.840 1.00 96.19 95 MET A C 1
ATOM 725 O O . MET A 1 95 ? -8.792 9.416 2.776 1.00 96.19 95 MET A O 1
ATOM 729 N N . HIS A 1 96 ? -10.061 10.866 3.926 1.00 96.88 96 HIS A N 1
ATOM 730 C CA . HIS A 1 96 ? -10.442 11.672 2.767 1.00 96.88 96 HIS A CA 1
ATOM 731 C C . HIS A 1 96 ? -9.227 12.272 2.041 1.00 96.88 96 HIS A C 1
ATOM 733 O O . HIS A 1 96 ? -9.171 12.256 0.812 1.00 96.88 96 HIS A O 1
ATOM 739 N N . ARG A 1 97 ? -8.234 12.774 2.787 1.00 96.12 97 ARG A N 1
ATOM 740 C CA . ARG A 1 97 ? -7.046 13.428 2.212 1.00 96.12 97 ARG A CA 1
ATOM 741 C C . ARG A 1 97 ? -5.998 12.432 1.724 1.00 96.12 97 ARG A C 1
ATOM 743 O O . ARG A 1 97 ? -5.448 12.600 0.642 1.00 96.12 97 ARG A O 1
ATOM 750 N N . LEU A 1 98 ? -5.707 11.395 2.509 1.00 96.69 98 LEU A N 1
ATOM 751 C CA . LEU A 1 98 ? -4.570 10.514 2.242 1.00 96.69 98 LEU A CA 1
ATOM 752 C C . LEU A 1 98 ? -4.933 9.289 1.396 1.00 96.69 98 LEU A C 1
ATOM 754 O O . LEU A 1 98 ? -4.080 8.826 0.643 1.00 96.69 98 LEU A O 1
ATOM 758 N N . VAL A 1 99 ? -6.148 8.728 1.488 1.00 95.38 99 VAL A N 1
ATOM 759 C CA . VAL A 1 99 ? -6.504 7.523 0.703 1.00 95.38 99 VAL A CA 1
ATOM 760 C C . VAL A 1 99 ? -6.357 7.748 -0.805 1.00 95.38 99 VAL A C 1
ATOM 762 O O . VAL A 1 99 ? -5.721 6.901 -1.437 1.00 95.38 99 VAL A O 1
ATOM 765 N N . PRO A 1 100 ? -6.840 8.865 -1.390 1.00 96.06 100 PRO A N 1
ATOM 766 C CA . PRO A 1 100 ? -6.634 9.134 -2.810 1.00 96.06 100 PRO A CA 1
ATOM 767 C C . PRO A 1 100 ? -5.150 9.224 -3.183 1.00 96.06 100 PRO A C 1
ATOM 769 O O . PRO A 1 100 ? -4.749 8.646 -4.187 1.00 96.06 100 PRO A O 1
ATOM 772 N N . LEU A 1 101 ? -4.323 9.861 -2.345 1.00 96.00 101 LEU A N 1
ATOM 773 C CA . LEU A 1 101 ? -2.879 9.982 -2.582 1.00 96.00 101 LEU A CA 1
ATOM 774 C C . LEU A 1 101 ? -2.173 8.622 -2.551 1.00 96.00 101 LEU A C 1
ATOM 776 O O . LEU A 1 101 ? -1.323 8.346 -3.390 1.00 96.00 101 LEU A O 1
ATOM 780 N N . TYR A 1 102 ? -2.534 7.737 -1.619 1.00 96.00 102 TYR A N 1
ATOM 781 C CA . TYR A 1 102 ? -1.978 6.381 -1.590 1.00 96.00 102 TYR A CA 1
ATOM 782 C C . TYR A 1 102 ? -2.436 5.528 -2.780 1.00 96.00 102 TYR A C 1
ATOM 784 O O . TYR A 1 102 ? -1.649 4.724 -3.279 1.00 96.00 102 TYR A O 1
ATOM 792 N N . ALA A 1 103 ? -3.678 5.699 -3.243 1.00 95.00 103 ALA A N 1
ATOM 793 C CA . ALA A 1 103 ? -4.170 5.027 -4.445 1.00 95.00 103 ALA A CA 1
ATOM 794 C C . ALA A 1 103 ? -3.428 5.517 -5.701 1.00 95.00 103 ALA A C 1
ATOM 796 O O . ALA A 1 103 ? -2.970 4.703 -6.504 1.00 95.00 103 ALA A O 1
ATOM 797 N N . GLU A 1 104 ? -3.233 6.832 -5.825 1.00 95.25 104 GLU A N 1
ATOM 798 C CA . GLU A 1 104 ? -2.448 7.439 -6.904 1.00 95.25 104 GLU A CA 1
ATOM 799 C C . GLU A 1 104 ? -0.990 6.961 -6.864 1.00 95.25 104 GLU A C 1
ATOM 801 O O . GLU A 1 104 ? -0.435 6.575 -7.891 1.00 95.25 104 GLU A O 1
ATOM 806 N N . LEU A 1 105 ? -0.384 6.897 -5.673 1.00 96.56 105 LEU A N 1
ATOM 807 C CA . LEU A 1 105 ? 0.984 6.412 -5.492 1.00 96.56 105 LEU A CA 1
ATOM 808 C C . LEU A 1 105 ? 1.151 4.959 -5.957 1.00 96.56 105 LEU A C 1
ATOM 810 O O . LEU A 1 105 ? 2.159 4.637 -6.592 1.00 96.56 105 LEU A O 1
ATOM 814 N N . ALA A 1 106 ? 0.190 4.084 -5.646 1.00 95.62 106 ALA A N 1
ATOM 815 C CA . ALA A 1 106 ? 0.218 2.691 -6.088 1.00 95.62 106 ALA A CA 1
ATOM 816 C C . ALA A 1 106 ? 0.196 2.606 -7.622 1.00 95.62 106 ALA A C 1
ATOM 818 O O . ALA A 1 106 ? 1.072 1.982 -8.220 1.00 95.62 106 ALA A O 1
ATOM 819 N N . GLN A 1 107 ? -0.727 3.333 -8.258 1.00 95.00 107 GLN A N 1
ATOM 820 C CA . GLN A 1 107 ? -0.846 3.379 -9.715 1.00 95.00 107 GLN A CA 1
ATOM 821 C C . GLN A 1 107 ? 0.404 3.965 -10.396 1.00 95.00 107 GLN A C 1
ATOM 823 O O . GLN A 1 107 ? 0.871 3.427 -11.404 1.00 95.00 107 GLN A O 1
ATOM 828 N N . ALA A 1 108 ? 0.963 5.048 -9.850 1.00 94.50 108 ALA A N 1
ATOM 829 C CA . ALA A 1 108 ? 2.191 5.656 -10.358 1.00 94.50 108 ALA A CA 1
ATOM 830 C C . ALA A 1 108 ? 3.372 4.681 -10.254 1.00 94.50 108 ALA A C 1
ATOM 832 O O . ALA A 1 108 ? 4.107 4.494 -11.220 1.00 94.50 108 ALA A O 1
ATOM 833 N N . THR A 1 109 ? 3.503 3.989 -9.118 1.00 95.31 109 THR A N 1
ATOM 834 C CA . THR A 1 109 ? 4.566 2.995 -8.901 1.00 95.31 109 THR A CA 1
ATOM 835 C C . THR A 1 109 ? 4.464 1.832 -9.890 1.00 95.31 109 THR A C 1
ATOM 837 O O . THR A 1 109 ? 5.479 1.405 -10.441 1.00 95.31 109 THR A O 1
ATOM 840 N N . ASP A 1 110 ? 3.258 1.324 -10.148 1.00 95.94 110 ASP A N 1
ATOM 841 C CA . ASP A 1 110 ? 3.056 0.235 -11.110 1.00 95.94 110 ASP A CA 1
ATOM 842 C C . ASP A 1 110 ? 3.354 0.678 -12.547 1.00 95.94 110 ASP A C 1
ATOM 844 O O . ASP A 1 110 ? 3.993 -0.054 -13.306 1.00 95.94 110 ASP A O 1
ATOM 848 N N . THR A 1 111 ? 2.980 1.909 -12.898 1.00 93.94 111 THR A N 1
ATOM 849 C CA . THR A 1 111 ? 3.280 2.497 -14.212 1.00 93.94 111 THR A CA 1
ATOM 850 C C . THR A 1 111 ? 4.787 2.661 -14.417 1.00 93.94 111 THR A C 1
ATOM 852 O O . THR A 1 111 ? 5.323 2.264 -15.452 1.00 93.94 111 THR A O 1
ATOM 855 N N . GLU A 1 112 ? 5.492 3.194 -13.418 1.00 94.75 112 GLU A N 1
ATOM 856 C CA . GLU A 1 112 ? 6.949 3.356 -13.444 1.00 94.75 112 GLU A CA 1
ATOM 857 C C . GLU A 1 112 ? 7.664 2.005 -13.556 1.00 94.75 112 GLU A C 1
ATOM 859 O O . GLU A 1 112 ? 8.588 1.859 -14.356 1.00 94.75 112 GLU A O 1
ATOM 864 N N . ARG A 1 113 ? 7.208 0.985 -12.817 1.00 94.69 113 ARG A N 1
ATOM 865 C CA . ARG A 1 113 ? 7.753 -0.379 -12.921 1.00 94.69 113 ARG A CA 1
ATOM 866 C C . ARG A 1 113 ? 7.544 -0.978 -14.308 1.00 94.69 113 ARG A C 1
ATOM 868 O O . ARG A 1 113 ? 8.466 -1.600 -14.835 1.00 94.69 113 ARG A O 1
ATOM 875 N N . ALA A 1 114 ? 6.364 -0.794 -14.899 1.00 94.38 114 ALA A N 1
ATOM 876 C CA . ALA A 1 114 ? 6.074 -1.269 -16.248 1.00 94.38 114 ALA A CA 1
ATOM 877 C C . ALA A 1 114 ? 6.963 -0.571 -17.291 1.00 94.38 114 ALA A C 1
ATOM 879 O O . ALA A 1 114 ? 7.547 -1.242 -18.143 1.00 94.38 114 ALA A O 1
ATOM 880 N N . ALA A 1 115 ? 7.142 0.749 -17.177 1.00 92.94 115 ALA A N 1
ATOM 881 C CA . ALA A 1 115 ? 8.032 1.516 -18.046 1.00 92.94 115 ALA A CA 1
ATOM 882 C C . ALA A 1 115 ? 9.495 1.054 -17.923 1.00 92.94 115 ALA A C 1
ATOM 884 O O . ALA A 1 115 ? 10.142 0.791 -18.934 1.00 92.94 115 ALA A O 1
ATOM 885 N N . GLN A 1 116 ? 9.992 0.854 -16.697 1.00 94.44 116 GLN A N 1
ATOM 886 C CA . GLN A 1 116 ? 11.341 0.328 -16.451 1.00 94.44 116 GLN A CA 1
ATOM 887 C C . GLN A 1 116 ? 11.526 -1.098 -16.987 1.00 94.44 116 GLN A C 1
ATOM 889 O O . GLN A 1 116 ? 12.609 -1.466 -17.444 1.00 94.44 116 GLN A O 1
ATOM 894 N N . ALA A 1 117 ? 10.498 -1.947 -16.913 1.00 95.88 117 ALA A N 1
ATOM 895 C CA . ALA A 1 117 ? 10.552 -3.286 -17.494 1.00 95.88 117 ALA A CA 1
ATOM 896 C C . ALA A 1 117 ? 10.629 -3.229 -19.028 1.00 95.88 117 ALA A C 1
ATOM 898 O O . ALA A 1 117 ? 11.465 -3.916 -19.612 1.00 95.88 117 ALA A O 1
ATOM 899 N N . ALA A 1 118 ? 9.824 -2.371 -19.660 1.00 95.31 118 ALA A N 1
ATOM 900 C CA . ALA A 1 118 ? 9.846 -2.165 -21.106 1.00 95.31 118 ALA A CA 1
ATOM 901 C C . ALA A 1 118 ? 11.182 -1.579 -21.592 1.00 95.31 118 ALA A C 1
ATOM 903 O O . ALA A 1 118 ? 11.725 -2.043 -22.591 1.00 95.31 118 ALA A O 1
ATOM 904 N N . GLU A 1 119 ? 11.753 -0.614 -20.866 1.00 95.12 119 GLU A N 1
ATOM 905 C CA . GLU A 1 119 ? 13.068 -0.049 -21.187 1.00 95.12 119 GLU A CA 1
ATOM 906 C C . GLU A 1 119 ? 14.174 -1.105 -21.095 1.00 95.12 119 GLU A C 1
ATOM 908 O O . GLU A 1 119 ? 14.996 -1.219 -22.006 1.00 95.12 119 GLU A O 1
ATOM 913 N N . ARG A 1 120 ? 14.167 -1.928 -20.036 1.00 95.50 120 ARG A N 1
ATOM 914 C CA . ARG A 1 120 ? 15.123 -3.034 -19.891 1.00 95.50 120 ARG A CA 1
ATOM 915 C C . ARG A 1 120 ? 14.996 -4.053 -21.018 1.00 95.50 120 ARG A C 1
ATOM 917 O O . ARG A 1 120 ? 16.022 -4.470 -21.545 1.00 95.50 120 ARG A O 1
ATOM 924 N N . ALA A 1 121 ? 13.775 -4.419 -21.404 1.00 96.31 121 ALA A N 1
ATOM 925 C CA . ALA A 1 121 ? 13.541 -5.327 -22.524 1.00 96.31 121 ALA A CA 1
ATOM 926 C C . ALA A 1 121 ? 14.063 -4.735 -23.844 1.00 96.31 121 ALA A C 1
ATOM 928 O O . ALA A 1 121 ? 14.846 -5.379 -24.537 1.00 96.31 121 ALA A O 1
ATOM 929 N N . ALA A 1 122 ? 13.737 -3.474 -24.141 1.00 96.19 122 ALA A N 1
ATOM 930 C CA . ALA A 1 122 ? 14.211 -2.795 -25.347 1.00 96.19 122 ALA A CA 1
ATOM 931 C C . ALA A 1 122 ? 15.743 -2.640 -25.377 1.00 96.19 122 ALA A C 1
ATOM 933 O O . ALA A 1 122 ? 16.365 -2.722 -26.438 1.00 96.19 122 ALA A O 1
ATOM 934 N N . TRP A 1 123 ? 16.374 -2.409 -24.223 1.00 95.81 123 TRP A N 1
ATOM 935 C CA . TRP A 1 123 ? 17.831 -2.387 -24.117 1.00 95.81 123 TRP A CA 1
ATOM 936 C C . TRP A 1 123 ? 18.435 -3.775 -24.369 1.00 95.81 123 TRP A C 1
ATOM 938 O O . TRP A 1 123 ? 19.374 -3.884 -25.154 1.00 95.81 123 TRP A O 1
ATOM 948 N N . GLN A 1 124 ? 17.866 -4.832 -23.780 1.00 96.50 124 GLN A N 1
ATOM 949 C CA . GLN A 1 124 ? 18.310 -6.215 -23.997 1.00 96.50 124 GLN A CA 1
ATOM 950 C C . GLN A 1 124 ? 18.176 -6.641 -25.461 1.00 96.50 124 GLN A C 1
ATOM 952 O O . GLN A 1 124 ? 19.105 -7.231 -25.998 1.00 96.50 124 GLN A O 1
ATOM 957 N N . GLU A 1 125 ? 17.075 -6.302 -26.133 1.00 96.31 125 GLU A N 1
ATOM 958 C CA . GLU A 1 125 ? 16.896 -6.577 -27.565 1.00 96.31 125 GLU A CA 1
ATOM 959 C C . GLU A 1 125 ? 17.983 -5.909 -28.415 1.00 96.31 125 GLU A C 1
ATOM 961 O O . GLU A 1 125 ? 18.561 -6.540 -29.299 1.00 96.31 125 GLU A O 1
ATOM 966 N N . ARG A 1 126 ? 18.313 -4.645 -28.120 1.00 95.88 126 ARG A N 1
ATOM 967 C CA . ARG A 1 126 ? 19.387 -3.924 -28.819 1.00 95.88 126 ARG A CA 1
ATOM 968 C C . ARG A 1 126 ? 20.754 -4.549 -28.571 1.00 95.88 126 ARG A C 1
ATOM 970 O O . ARG A 1 126 ? 21.558 -4.613 -29.496 1.00 95.88 126 ARG A O 1
ATOM 977 N N . GLU A 1 127 ? 21.035 -4.975 -27.345 1.00 95.50 127 GLU A N 1
ATOM 978 C CA . GLU A 1 127 ? 22.299 -5.640 -27.024 1.00 95.50 127 GLU A CA 1
ATOM 979 C C . GLU A 1 127 ? 22.393 -7.021 -27.671 1.00 95.50 127 GLU A C 1
ATOM 981 O O . GLU A 1 127 ? 23.417 -7.326 -28.277 1.00 95.50 127 GLU A O 1
ATOM 986 N N . ASN A 1 128 ? 21.319 -7.812 -27.652 1.00 95.56 128 ASN A N 1
ATOM 987 C CA . ASN A 1 128 ? 21.268 -9.098 -28.344 1.00 95.56 128 ASN A CA 1
ATOM 988 C C . ASN A 1 128 ? 21.508 -8.923 -29.849 1.00 95.56 128 ASN A C 1
ATOM 990 O O . ASN A 1 128 ? 22.365 -9.602 -30.403 1.00 95.56 128 ASN A O 1
ATOM 994 N N . ALA A 1 129 ? 20.859 -7.944 -30.489 1.00 94.94 129 ALA A N 1
ATOM 995 C CA . ALA A 1 129 ? 21.068 -7.653 -31.908 1.00 94.94 129 ALA A CA 1
ATOM 996 C C . ALA A 1 129 ? 22.524 -7.259 -32.228 1.00 94.94 129 ALA A C 1
ATOM 998 O O . ALA A 1 129 ? 23.063 -7.639 -33.267 1.00 94.94 129 ALA A O 1
ATOM 999 N N . LYS A 1 130 ? 23.194 -6.519 -31.332 1.00 96.19 130 LYS A N 1
ATOM 1000 C CA . LYS A 1 130 ? 24.626 -6.213 -31.484 1.00 96.19 130 LYS A CA 1
ATOM 1001 C C . LYS A 1 130 ? 25.491 -7.461 -31.336 1.00 96.19 130 LYS A C 1
ATOM 1003 O O . LYS A 1 130 ? 26.418 -7.629 -32.121 1.00 96.19 130 LYS A O 1
ATOM 1008 N N . GLN A 1 131 ? 25.213 -8.311 -30.347 1.00 95.81 131 GLN A N 1
ATOM 1009 C CA . GLN A 1 131 ? 25.955 -9.557 -30.137 1.00 95.81 131 GLN A CA 1
ATOM 1010 C C . GLN A 1 131 ? 25.788 -10.509 -31.327 1.00 95.81 131 GLN A C 1
ATOM 1012 O O . GLN A 1 131 ? 26.773 -11.072 -31.794 1.00 95.81 131 GLN A O 1
ATOM 1017 N N . GLU A 1 132 ? 24.577 -10.625 -31.875 1.00 94.06 132 GLU A N 1
ATOM 1018 C CA . GLU A 1 132 ? 24.302 -11.399 -33.091 1.00 94.06 132 GLU A CA 1
ATOM 1019 C C . GLU A 1 132 ? 25.060 -10.844 -34.304 1.00 94.06 132 GLU A C 1
ATOM 1021 O O . GLU A 1 132 ? 25.712 -11.603 -35.022 1.00 94.06 132 GLU A O 1
ATOM 1026 N N . ALA A 1 133 ? 25.050 -9.521 -34.506 1.00 93.75 133 ALA A N 1
ATOM 1027 C CA . ALA A 1 133 ? 25.798 -8.885 -35.590 1.00 93.75 133 ALA A CA 1
ATOM 1028 C C . ALA A 1 133 ? 27.317 -9.099 -35.454 1.00 93.75 133 ALA A C 1
ATOM 1030 O O . ALA A 1 133 ? 27.993 -9.391 -36.441 1.00 93.75 133 ALA A O 1
ATOM 1031 N N . LEU A 1 134 ? 27.855 -8.997 -34.234 1.00 92.69 134 LEU A N 1
ATOM 1032 C CA . LEU A 1 134 ? 29.265 -9.269 -33.945 1.00 92.69 134 LEU A CA 1
ATOM 1033 C C . LEU A 1 134 ? 29.626 -10.741 -34.175 1.00 92.69 134 LEU A C 1
ATOM 1035 O O . LEU A 1 134 ? 30.660 -11.023 -34.777 1.00 92.69 134 LEU A O 1
ATOM 1039 N N . ALA A 1 135 ? 28.776 -11.672 -33.736 1.00 94.25 135 ALA A N 1
ATOM 1040 C CA . ALA A 1 135 ? 28.977 -13.102 -33.943 1.00 94.25 135 ALA A CA 1
ATOM 1041 C C . ALA A 1 135 ? 28.957 -13.467 -35.4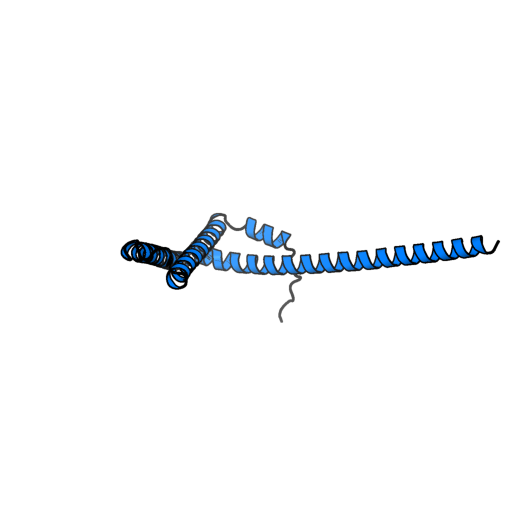35 1.00 94.25 135 ALA A C 1
ATOM 1043 O O . ALA A 1 135 ? 29.821 -14.216 -35.891 1.00 94.25 135 ALA A O 1
ATOM 1044 N N . SER A 1 136 ? 28.030 -12.891 -36.208 1.00 91.88 136 SER A N 1
ATOM 1045 C CA . SER A 1 136 ? 27.973 -13.070 -37.664 1.00 91.88 136 SER A CA 1
ATOM 1046 C C . SER A 1 136 ? 29.231 -12.533 -38.348 1.00 91.88 136 SER A C 1
ATOM 1048 O O . SER A 1 136 ? 29.841 -13.236 -39.148 1.00 91.88 136 SER A O 1
ATOM 1050 N N . ALA A 1 137 ? 29.670 -11.322 -37.991 1.00 90.94 137 ALA A N 1
ATOM 1051 C CA . ALA A 1 137 ? 30.889 -10.735 -38.546 1.00 90.94 137 ALA A CA 1
ATOM 1052 C C . ALA A 1 137 ? 32.139 -11.569 -38.210 1.00 90.94 137 ALA A C 1
ATOM 1054 O O . ALA A 1 137 ? 33.012 -11.743 -39.057 1.00 90.94 137 ALA A O 1
ATOM 1055 N N . HIS A 1 138 ? 32.224 -12.122 -36.995 1.00 91.19 138 HIS A N 1
ATOM 1056 C CA . HIS A 1 138 ? 33.324 -13.009 -36.612 1.00 91.19 138 HIS A CA 1
ATOM 1057 C C . HIS A 1 138 ? 33.319 -14.308 -37.426 1.00 91.19 138 HIS A C 1
ATOM 1059 O O . HIS A 1 138 ? 34.360 -14.706 -37.942 1.00 91.19 138 HIS A O 1
ATOM 1065 N N . ALA A 1 139 ? 32.147 -14.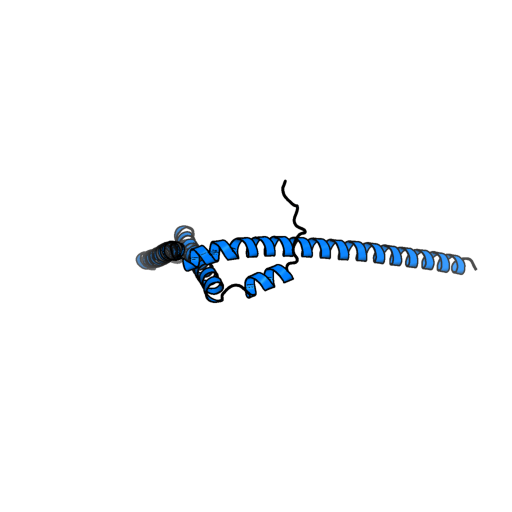927 -37.601 1.00 90.75 139 ALA A N 1
ATOM 1066 C CA . ALA A 1 139 ? 31.998 -16.131 -38.415 1.00 90.75 139 ALA A CA 1
ATOM 1067 C C . ALA A 1 139 ? 32.380 -15.891 -39.888 1.00 90.75 139 ALA A C 1
ATOM 1069 O O . ALA A 1 139 ? 33.022 -16.739 -40.508 1.00 90.75 139 ALA A O 1
ATOM 1070 N N . GLU A 1 140 ? 32.039 -14.727 -40.450 1.00 90.06 140 GLU A N 1
ATOM 1071 C CA . GLU A 1 140 ? 32.455 -14.336 -41.804 1.00 90.06 140 GLU A CA 1
ATOM 1072 C C . GLU A 1 140 ? 33.977 -14.182 -41.921 1.00 90.06 140 GLU A C 1
ATOM 1074 O O . GLU A 1 140 ? 34.569 -14.656 -42.894 1.00 90.06 140 GLU A O 1
ATOM 1079 N N . ILE A 1 141 ? 34.622 -13.562 -40.928 1.00 88.88 141 ILE A N 1
ATOM 1080 C CA . ILE A 1 141 ? 36.083 -13.422 -40.883 1.00 88.88 141 ILE A CA 1
ATOM 1081 C C . ILE A 1 141 ? 36.747 -14.804 -40.800 1.00 88.88 141 ILE A C 1
ATOM 1083 O O . ILE A 1 141 ? 37.646 -15.098 -41.587 1.00 88.88 141 ILE A O 1
ATOM 1087 N N . GLU A 1 142 ? 36.290 -15.679 -39.901 1.00 87.31 142 GLU A N 1
ATOM 1088 C CA . GLU A 1 142 ? 36.812 -17.047 -39.775 1.00 87.31 142 GLU A CA 1
ATOM 1089 C C . GLU A 1 142 ? 36.670 -17.843 -41.080 1.00 87.31 142 GLU A C 1
ATOM 1091 O O . GLU A 1 142 ? 37.619 -18.508 -41.504 1.00 87.31 142 GLU A O 1
ATOM 1096 N N . ALA A 1 143 ? 35.524 -17.737 -41.759 1.00 87.75 143 ALA A N 1
ATOM 1097 C CA . ALA A 1 143 ? 35.293 -18.400 -43.040 1.00 87.75 143 ALA A CA 1
ATOM 1098 C C . ALA A 1 143 ? 36.252 -17.912 -44.141 1.00 87.75 143 ALA A C 1
ATOM 1100 O O . ALA A 1 143 ? 36.716 -18.717 -44.950 1.00 87.75 143 ALA A O 1
ATOM 1101 N N . GLN A 1 144 ? 36.591 -16.618 -44.161 1.00 84.69 144 GLN A N 1
ATOM 1102 C CA . GLN A 1 144 ? 37.579 -16.074 -45.099 1.00 84.69 144 GLN A CA 1
ATOM 1103 C C . GLN A 1 144 ? 38.977 -16.646 -44.835 1.00 84.69 144 GLN A C 1
ATOM 1105 O O . GLN A 1 144 ? 39.648 -17.064 -45.779 1.00 84.69 144 GLN A O 1
ATOM 1110 N N . PHE A 1 145 ? 39.397 -16.736 -43.570 1.00 81.75 145 PHE A N 1
ATOM 1111 C CA . PHE A 1 145 ? 40.704 -17.298 -43.210 1.00 81.75 145 PHE A CA 1
ATOM 1112 C C . PHE A 1 145 ? 40.805 -18.812 -43.430 1.00 81.75 145 PHE A C 1
ATOM 1114 O O . PHE A 1 145 ? 41.876 -19.289 -43.786 1.00 81.75 145 PHE A O 1
ATOM 1121 N N . ALA A 1 146 ? 39.715 -19.568 -43.279 1.00 78.38 146 ALA A N 1
ATOM 1122 C CA . ALA A 1 146 ? 39.701 -21.011 -43.542 1.00 78.38 146 ALA A CA 1
ATOM 1123 C C . ALA A 1 146 ? 39.801 -21.375 -45.040 1.00 78.38 146 ALA A C 1
ATOM 1125 O O . ALA A 1 146 ? 40.000 -22.542 -45.376 1.00 78.38 146 ALA A O 1
ATOM 1126 N N . SER A 1 147 ? 39.631 -20.397 -45.937 1.00 68.88 147 SER A N 1
ATOM 1127 C CA . SER A 1 147 ? 39.683 -20.577 -47.396 1.00 68.88 147 SER A CA 1
ATOM 1128 C C . SER A 1 147 ? 41.055 -20.288 -48.031 1.00 68.88 147 SER A C 1
ATOM 1130 O O . SER A 1 147 ? 41.195 -20.426 -49.249 1.00 68.88 147 SER A O 1
ATOM 1132 N N . VAL A 1 148 ? 42.047 -19.902 -47.217 1.00 58.75 148 VAL A N 1
ATOM 1133 C CA . VAL A 1 148 ? 43.454 -19.647 -47.590 1.00 58.75 148 VAL A CA 1
ATOM 1134 C C . VAL A 1 148 ? 44.324 -20.827 -47.176 1.00 58.75 148 VAL A C 1
ATOM 1136 O O . VAL A 1 148 ? 45.176 -21.232 -47.999 1.00 58.75 148 VAL A O 1
#

Secondary structure (DSSP, 8-state):
----PPPPPHHHHHHHHHHS-HHHHHHHHHHHHHHHHHHHHHHHHHHHHHS---S-TTS-THHHHHHHHHHHHHHHHHHHHHHHHHT-HHHHHHHHHHHHHHHHHHHHHHHHHHHHHHHHHHHHHHHHHHHHHHHHHHHHHHHHHTT-

Sequence (148 aa):
MSKTKTPRLSAEIRDEIISTEPHLRKARVVLLGARLDAERAAKQCVNGLIWGDSGDLDEPLSGAFLD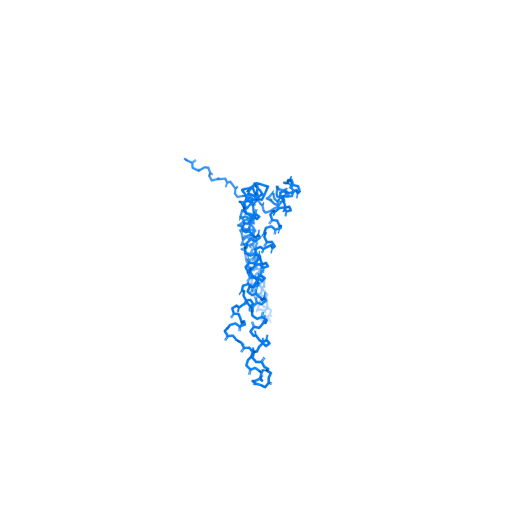LGKHLAEAANLAFFVQALEQDETVQEAMHRLVPLYAELAQATDTERAAQAAERAAWQERENAKQEALASAHAEIEAQFASV

pLDDT: mean 85.68, std 16.08, range [36.22, 97.75]

Radius of gyration: 29.31 Å; chains: 1; bounding box: 60×54×76 Å